Protein AF-A0A399YJP5-F1 (afdb_monomer_lite)

Radius of gyration: 9.75 Å; chains: 1; bounding box: 25×18×22 Å

Foldseek 3Di:
DLLPDQAAEAADQEDAQPVVLVVSLVSVHEYEYEPHHNPCVRDDDPPRYHYDD

Sequence (53 aa):
MYAQCDAFVLPSVREGMGLVLAEALLCGAPVIATNSGGVTDIVIENETGLLFP

pLDDT: mean 91.71, std 4.66, range [71.69, 96.88]

Secondary structure (DSSP, 8-state):
-GGGSS-EEE--SS-SS-HHHHHHHHTT--EEEES-GGGGGT--BTTTEEEE-

Structure (mmCIF, N/CA/C/O backbone):
data_AF-A0A399YJP5-F1
#
_entry.id   AF-A0A399YJP5-F1
#
loop_
_atom_site.group_PDB
_atom_site.id
_atom_site.type_symbol
_atom_site.label_atom_id
_atom_site.label_alt_id
_atom_site.label_comp_id
_atom_site.label_asym_id
_atom_site.label_entity_id
_atom_site.label_seq_id
_atom_site.pdbx_PDB_ins_code
_atom_site.Cartn_x
_atom_site.Cartn_y
_atom_site.Cartn_z
_atom_site.occupancy
_atom_site.B_iso_or_equiv
_atom_site.auth_seq_id
_atom_site.auth_comp_id
_atom_site.auth_asym_id
_atom_site.auth_atom_id
_atom_site.pdbx_PDB_model_num
ATOM 1 N N . MET A 1 1 ? -16.482 5.946 -2.273 1.00 71.69 1 MET A N 1
ATOM 2 C CA . MET A 1 1 ? -16.076 4.811 -3.125 1.00 71.69 1 MET A CA 1
ATOM 3 C C . MET A 1 1 ? -15.107 3.912 -2.366 1.00 71.69 1 MET A C 1
ATOM 5 O O . MET A 1 1 ? -15.545 2.841 -1.994 1.00 71.69 1 MET A O 1
ATOM 9 N N . TYR A 1 2 ? -13.893 4.357 -2.003 1.00 79.56 2 TYR A N 1
ATOM 10 C CA . TYR A 1 2 ? -12.938 3.535 -1.227 1.00 79.56 2 TYR A CA 1
ATOM 11 C C . TYR A 1 2 ? -13.444 3.099 0.158 1.00 79.56 2 TYR A C 1
ATOM 13 O O . TYR A 1 2 ? -13.400 1.920 0.470 1.00 79.56 2 TYR A O 1
ATOM 21 N N . ALA A 1 3 ? -14.013 4.019 0.947 1.00 79.38 3 ALA A N 1
ATOM 22 C CA . ALA A 1 3 ? -14.521 3.730 2.298 1.00 79.38 3 ALA A CA 1
ATOM 23 C C . ALA A 1 3 ? -15.732 2.767 2.354 1.00 79.38 3 ALA A C 1
ATOM 25 O O . ALA A 1 3 ? -16.237 2.477 3.432 1.00 79.38 3 ALA A O 1
ATOM 26 N N . GLN A 1 4 ? -16.244 2.322 1.203 1.00 87.94 4 GLN A N 1
ATOM 27 C CA . GLN A 1 4 ? -17.335 1.344 1.109 1.00 87.94 4 GLN A CA 1
ATOM 28 C C . GLN A 1 4 ? -16.863 -0.020 0.591 1.00 87.94 4 GLN A C 1
ATOM 30 O O . GLN A 1 4 ? -17.690 -0.912 0.426 1.00 87.94 4 GLN A O 1
ATOM 35 N N . CYS A 1 5 ? -15.570 -0.177 0.299 1.00 86.50 5 CYS A N 1
ATOM 36 C CA . CYS A 1 5 ? -14.995 -1.431 -0.168 1.00 86.50 5 CYS A CA 1
ATOM 37 C C . CYS A 1 5 ? -14.375 -2.203 1.000 1.00 86.50 5 CYS A C 1
ATOM 39 O O . CYS A 1 5 ? -13.765 -1.602 1.881 1.00 86.50 5 CYS A O 1
ATOM 41 N N . ASP A 1 6 ? -14.449 -3.534 0.947 1.00 90.88 6 ASP A N 1
ATOM 42 C CA . ASP A 1 6 ? -13.757 -4.402 1.909 1.00 90.88 6 ASP A CA 1
ATOM 43 C C . ASP A 1 6 ? -12.233 -4.388 1.711 1.00 90.88 6 ASP A C 1
ATOM 45 O O . ASP A 1 6 ? -11.486 -4.589 2.662 1.00 90.88 6 ASP A O 1
ATOM 49 N N . ALA A 1 7 ? -11.773 -4.149 0.477 1.00 91.69 7 ALA A N 1
ATOM 50 C CA . ALA A 1 7 ? -10.370 -3.947 0.127 1.00 91.69 7 ALA A CA 1
ATOM 51 C C . ALA A 1 7 ? -10.229 -3.208 -1.214 1.00 91.69 7 ALA A C 1
ATOM 53 O O . ALA A 1 7 ? -11.105 -3.287 -2.081 1.00 91.69 7 ALA A O 1
ATOM 54 N N . PHE A 1 8 ? -9.101 -2.524 -1.405 1.00 95.00 8 PHE A N 1
ATOM 55 C CA . PHE A 1 8 ? -8.692 -1.947 -2.685 1.00 95.00 8 PHE A CA 1
ATOM 56 C C . PHE A 1 8 ? -7.495 -2.717 -3.252 1.00 95.00 8 PHE A C 1
ATOM 58 O O . PHE A 1 8 ? -6.478 -2.871 -2.580 1.00 95.00 8 PHE A O 1
ATOM 65 N N . VAL A 1 9 ? -7.613 -3.204 -4.490 1.00 95.44 9 VAL A N 1
ATOM 66 C CA . VAL A 1 9 ? -6.597 -4.064 -5.113 1.00 95.44 9 VAL A CA 1
ATOM 67 C C . VAL A 1 9 ? -5.963 -3.364 -6.311 1.00 95.44 9 VAL A C 1
ATOM 69 O O . VAL A 1 9 ? -6.674 -2.975 -7.237 1.00 95.44 9 VAL A O 1
ATOM 72 N N . LEU A 1 10 ? -4.632 -3.252 -6.323 1.00 95.44 10 LEU A N 1
ATOM 73 C CA . LEU A 1 10 ? -3.859 -2.691 -7.433 1.00 95.44 10 LEU A CA 1
ATOM 74 C C . LEU A 1 10 ? -2.850 -3.717 -7.983 1.00 95.44 10 LEU A C 1
ATOM 76 O O . LEU A 1 10 ? -1.697 -3.733 -7.555 1.00 95.44 10 LEU A O 1
ATOM 80 N N . PRO A 1 11 ? -3.247 -4.555 -8.959 1.00 94.44 11 PRO A N 1
ATOM 81 C CA . PRO A 1 11 ? -2.400 -5.604 -9.532 1.00 94.44 11 PRO A CA 1
ATOM 82 C C . PRO A 1 11 ? -1.508 -5.110 -10.684 1.00 94.44 11 PRO A C 1
ATOM 84 O O . PRO A 1 11 ? -1.193 -5.853 -11.614 1.00 94.44 11 PRO A O 1
ATOM 87 N N . SER A 1 12 ? -1.139 -3.828 -10.669 1.00 93.19 12 SER A N 1
ATOM 88 C CA . SER A 1 12 ? -0.267 -3.238 -11.684 1.00 93.19 12 SER A CA 1
ATOM 89 C C . SER A 1 12 ? 1.181 -3.647 -11.418 1.00 93.19 12 SER A C 1
ATOM 91 O O . SER A 1 12 ? 1.710 -3.372 -10.346 1.00 93.19 12 SER A O 1
ATOM 93 N N . VAL A 1 13 ? 1.818 -4.315 -12.381 1.00 88.50 13 VAL A N 1
ATOM 94 C CA . VAL A 1 13 ? 3.234 -4.752 -12.321 1.00 88.50 13 VAL A CA 1
ATOM 95 C C . VAL A 1 13 ? 4.225 -3.634 -12.653 1.00 88.50 13 VAL A C 1
ATOM 97 O O . VAL A 1 13 ? 5.437 -3.790 -12.501 1.00 88.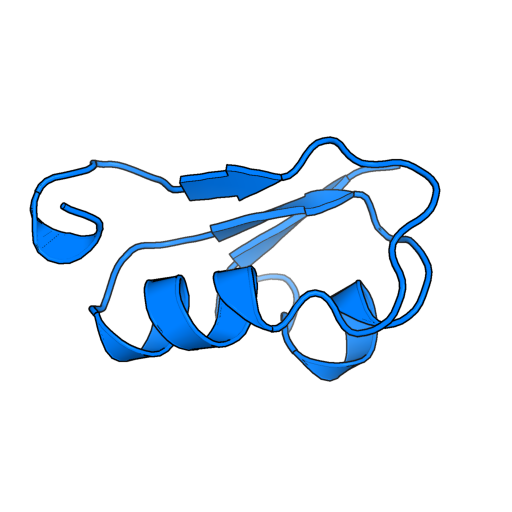50 13 VAL A O 1
ATOM 100 N N . ARG A 1 14 ? 3.730 -2.521 -13.191 1.00 88.00 14 ARG A N 1
ATOM 101 C CA . ARG A 1 14 ? 4.532 -1.351 -13.540 1.00 88.00 14 ARG A CA 1
ATOM 102 C C . ARG A 1 14 ? 3.793 -0.125 -13.086 1.00 88.00 14 ARG A C 1
ATOM 104 O O . ARG A 1 14 ? 3.063 0.478 -13.869 1.00 88.00 14 ARG A O 1
ATOM 111 N N . GLU A 1 15 ? 4.017 0.225 -11.832 1.00 88.94 15 GLU A N 1
ATOM 112 C CA . GLU A 1 15 ? 3.362 1.375 -11.252 1.00 88.94 15 GLU A CA 1
ATOM 113 C C . GLU A 1 15 ? 4.339 2.496 -10.925 1.00 88.94 15 GLU A C 1
ATOM 115 O O . GLU A 1 15 ? 5.461 2.256 -10.481 1.00 88.94 15 GLU A O 1
ATOM 120 N N . GLY A 1 16 ? 3.924 3.726 -11.227 1.00 87.44 16 GLY A N 1
ATOM 121 C CA . GLY A 1 16 ? 4.751 4.915 -11.046 1.00 87.44 16 GLY A CA 1
ATOM 122 C C . GLY A 1 16 ? 4.870 5.270 -9.569 1.00 87.44 16 GLY A C 1
ATOM 123 O O . GLY A 1 16 ? 5.719 4.743 -8.867 1.00 87.44 16 GLY A O 1
ATOM 124 N N . MET A 1 17 ? 4.007 6.172 -9.101 1.00 85.19 17 MET A N 1
ATOM 125 C CA . MET A 1 17 ? 3.905 6.516 -7.676 1.00 85.19 17 MET A CA 1
ATOM 126 C C . MET A 1 17 ? 2.808 5.744 -6.943 1.00 85.19 17 MET A C 1
ATOM 128 O O . MET A 1 17 ? 2.851 5.679 -5.728 1.00 85.19 17 MET A O 1
ATOM 132 N N . GLY A 1 18 ? 1.789 5.219 -7.632 1.00 87.50 18 GLY A N 1
ATOM 133 C CA . GLY A 1 18 ? 0.687 4.524 -6.959 1.00 87.50 18 GLY A CA 1
ATOM 134 C C . GLY A 1 18 ? -0.165 5.410 -6.035 1.00 87.50 18 GLY A C 1
ATOM 135 O O . GLY A 1 18 ? -0.723 4.898 -5.074 1.00 87.50 18 GLY A O 1
ATOM 136 N N . LEU A 1 19 ? -0.308 6.717 -6.313 1.00 93.25 19 LEU A N 1
ATOM 137 C CA . LEU A 1 19 ? -1.052 7.682 -5.469 1.00 93.25 19 LEU A CA 1
A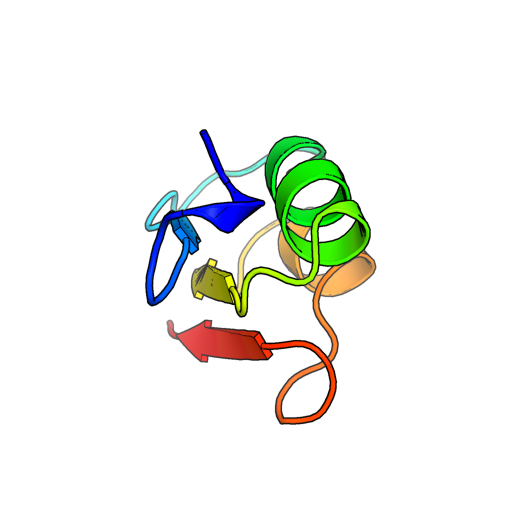TOM 138 C C . LEU A 1 19 ? -2.469 7.229 -5.078 1.00 93.25 19 LEU A C 1
ATOM 140 O O . LEU A 1 19 ? -2.940 7.539 -3.989 1.00 93.25 19 LEU A O 1
ATOM 144 N N . VAL A 1 20 ? -3.118 6.446 -5.938 1.00 93.69 20 VAL A N 1
ATOM 145 C CA . VAL A 1 20 ? -4.427 5.836 -5.673 1.00 93.69 20 VAL A CA 1
ATOM 146 C C . VAL A 1 20 ? -4.435 4.956 -4.410 1.00 93.69 20 VAL A C 1
ATOM 148 O O . VAL A 1 20 ? -5.439 4.878 -3.708 1.00 93.69 20 VAL A O 1
ATOM 151 N N . LEU A 1 21 ? -3.301 4.337 -4.065 1.00 94.94 21 LEU A N 1
ATOM 152 C CA . LEU A 1 21 ? -3.133 3.571 -2.829 1.00 94.94 21 LEU A CA 1
ATOM 153 C C . LEU A 1 21 ? -3.143 4.485 -1.606 1.00 94.94 21 LEU A C 1
ATOM 155 O O . LEU A 1 21 ? -3.763 4.145 -0.605 1.00 94.94 21 LEU A O 1
ATOM 159 N N . ALA A 1 22 ? -2.516 5.662 -1.693 1.00 94.12 22 ALA A N 1
ATOM 160 C CA . ALA A 1 22 ? -2.554 6.642 -0.612 1.00 94.12 22 ALA A CA 1
ATOM 161 C C . ALA A 1 22 ? -3.978 7.170 -0.399 1.00 94.12 22 ALA A C 1
ATOM 163 O O . ALA A 1 22 ? -4.416 7.297 0.740 1.00 94.12 22 ALA A O 1
ATOM 164 N N . GLU A 1 23 ? -4.736 7.417 -1.471 1.00 95.06 23 GLU A N 1
ATOM 165 C CA . GLU A 1 23 ? -6.151 7.795 -1.367 1.00 95.06 23 GLU A CA 1
ATOM 166 C C . GLU A 1 23 ? -6.991 6.702 -0.692 1.00 95.06 23 GLU A C 1
ATOM 168 O O . GLU A 1 23 ? -7.808 7.005 0.183 1.00 95.06 23 GLU A O 1
ATOM 173 N N . ALA A 1 24 ? -6.777 5.434 -1.064 1.00 94.88 24 ALA A N 1
ATOM 174 C CA . ALA A 1 24 ? -7.462 4.296 -0.458 1.00 94.88 24 ALA A CA 1
ATOM 175 C C . ALA A 1 24 ? -7.140 4.173 1.042 1.00 94.88 24 ALA A C 1
ATOM 177 O O . ALA A 1 24 ? -8.062 4.087 1.858 1.00 94.88 24 ALA A O 1
ATOM 178 N N . LEU A 1 25 ? -5.859 4.276 1.408 1.00 93.62 25 LEU A N 1
ATOM 179 C CA . LEU A 1 25 ? -5.390 4.273 2.797 1.00 93.62 25 LEU A CA 1
ATOM 180 C C . LEU A 1 25 ? -5.961 5.441 3.612 1.00 93.62 25 LEU A C 1
ATOM 182 O O . LEU A 1 25 ? -6.433 5.236 4.729 1.00 93.62 25 LEU A O 1
ATOM 186 N N . LEU A 1 26 ? -5.985 6.656 3.054 1.00 94.50 26 LEU A N 1
ATOM 187 C CA . LEU A 1 26 ? -6.576 7.839 3.698 1.00 94.50 26 LEU A CA 1
ATOM 188 C C . LEU A 1 26 ? -8.086 7.693 3.923 1.00 94.50 26 LEU A C 1
ATOM 190 O O . LEU A 1 26 ? -8.635 8.284 4.852 1.00 94.50 26 LEU A O 1
ATOM 194 N N . CYS A 1 27 ? -8.760 6.893 3.097 1.00 94.19 27 CYS A N 1
ATOM 195 C CA . CYS A 1 27 ? -10.164 6.537 3.282 1.00 94.19 27 CYS A CA 1
ATOM 196 C C . CYS A 1 27 ? -10.378 5.373 4.267 1.00 94.19 27 CYS A C 1
ATOM 198 O O . CYS A 1 27 ? -11.525 4.976 4.474 1.00 94.19 27 CYS A O 1
ATOM 200 N N . GLY A 1 28 ? -9.310 4.815 4.845 1.00 91.00 28 GLY A N 1
ATOM 201 C CA . GLY A 1 28 ? -9.362 3.667 5.752 1.00 91.00 28 GLY A CA 1
ATOM 202 C C . GLY A 1 28 ? -9.616 2.327 5.059 1.00 91.00 28 GLY A C 1
ATOM 203 O O . GLY A 1 28 ? -9.926 1.351 5.737 1.00 91.00 28 GLY A O 1
ATOM 204 N N . ALA A 1 29 ? -9.511 2.265 3.728 1.00 92.12 29 ALA A N 1
ATOM 205 C CA . ALA A 1 29 ? -9.664 1.017 2.994 1.00 92.12 29 ALA A CA 1
ATOM 206 C C . ALA A 1 29 ? -8.335 0.241 3.008 1.00 92.12 29 ALA A C 1
ATOM 208 O O . ALA A 1 29 ? -7.307 0.805 2.620 1.00 92.12 29 ALA A O 1
ATOM 209 N N . PRO A 1 30 ? -8.326 -1.041 3.413 1.00 90.06 30 PRO A N 1
ATOM 210 C CA . PRO A 1 30 ? -7.121 -1.857 3.342 1.00 90.06 30 PRO A CA 1
ATOM 211 C C . PRO A 1 30 ? -6.724 -2.089 1.878 1.00 90.06 30 PRO A C 1
ATOM 213 O O . PRO A 1 30 ? -7.580 -2.278 1.008 1.00 90.06 30 PRO A O 1
ATOM 216 N N . VAL A 1 31 ? -5.418 -2.079 1.603 1.00 95.50 31 VAL A N 1
ATOM 217 C CA . VAL A 1 31 ? -4.863 -2.186 0.244 1.00 95.50 31 VAL A CA 1
ATOM 218 C C . VAL A 1 31 ? -4.123 -3.503 0.016 1.00 95.50 31 VAL A C 1
ATOM 220 O O . VAL A 1 31 ? -3.427 -4.008 0.895 1.00 95.50 31 VAL A O 1
ATOM 223 N N . ILE A 1 32 ? -4.262 -4.049 -1.192 1.00 96.69 32 ILE A N 1
ATOM 224 C CA . ILE A 1 32 ? -3.515 -5.209 -1.692 1.00 96.69 32 ILE A CA 1
ATOM 225 C C . ILE A 1 32 ? -2.886 -4.795 -3.023 1.00 96.69 32 ILE A C 1
ATOM 227 O O . ILE A 1 32 ? -3.608 -4.438 -3.953 1.00 96.69 32 ILE A O 1
ATOM 231 N N . ALA A 1 33 ? -1.565 -4.813 -3.148 1.00 96.19 33 ALA A N 1
ATOM 232 C CA . ALA A 1 33 ? -0.904 -4.285 -4.340 1.00 96.19 33 ALA A CA 1
ATOM 233 C C . ALA A 1 33 ? 0.330 -5.090 -4.748 1.00 96.19 33 ALA A C 1
ATOM 235 O O . ALA A 1 33 ? 0.946 -5.770 -3.931 1.00 96.19 33 ALA A O 1
ATOM 236 N N . THR A 1 34 ? 0.699 -5.007 -6.023 1.00 96.19 34 THR A N 1
ATOM 237 C CA . THR A 1 34 ? 1.931 -5.627 -6.515 1.00 96.19 34 THR A CA 1
ATOM 238 C C . THR A 1 34 ? 3.152 -4.936 -5.911 1.00 96.19 34 THR A C 1
ATOM 240 O O . THR A 1 34 ? 3.210 -3.706 -5.858 1.00 96.19 34 THR A O 1
ATOM 243 N N . ASN A 1 35 ? 4.164 -5.703 -5.521 1.00 93.06 35 ASN A N 1
ATOM 244 C CA . ASN A 1 35 ? 5.441 -5.221 -5.007 1.00 93.06 35 ASN A CA 1
ATOM 245 C C . ASN A 1 35 ? 6.299 -4.647 -6.150 1.00 93.06 35 ASN A C 1
ATOM 247 O O . ASN A 1 35 ? 7.256 -5.268 -6.614 1.00 93.06 35 ASN A O 1
ATOM 251 N N . SER A 1 36 ? 5.902 -3.486 -6.676 1.00 90.62 36 SER A N 1
ATOM 252 C CA . SER A 1 36 ? 6.549 -2.883 -7.840 1.00 90.62 36 SER A CA 1
ATOM 253 C C . SER A 1 36 ? 6.548 -1.356 -7.801 1.00 90.62 36 SER A C 1
ATOM 255 O O . SER A 1 36 ? 5.574 -0.728 -7.385 1.00 90.62 36 SER A O 1
ATOM 257 N N . GLY A 1 37 ? 7.634 -0.760 -8.301 1.00 88.50 37 GLY A N 1
ATOM 258 C CA . GLY A 1 37 ? 7.749 0.690 -8.469 1.00 88.50 37 GLY A CA 1
ATOM 259 C C . GLY A 1 37 ? 7.478 1.463 -7.177 1.00 88.50 37 GLY A C 1
ATOM 260 O O . GLY A 1 37 ? 7.915 1.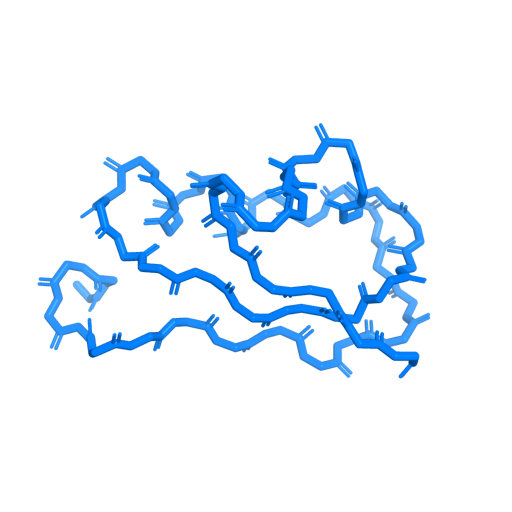045 -6.111 1.00 88.50 37 GLY A O 1
ATOM 261 N N . GLY A 1 38 ? 6.742 2.571 -7.270 1.00 91.56 38 GLY A N 1
ATOM 262 C CA . GLY A 1 38 ? 6.430 3.427 -6.118 1.00 91.56 38 GLY A CA 1
ATOM 263 C C . GLY A 1 38 ? 5.355 2.890 -5.170 1.00 91.56 38 GLY A C 1
ATOM 264 O O . GLY A 1 38 ? 4.992 3.570 -4.215 1.00 91.56 38 GLY A O 1
ATOM 265 N N . VAL A 1 39 ? 4.826 1.681 -5.397 1.00 94.31 39 VAL A N 1
ATOM 266 C CA . VAL A 1 39 ? 3.865 1.051 -4.472 1.00 94.31 39 VAL A CA 1
ATOM 267 C C . VAL A 1 39 ? 4.495 0.830 -3.096 1.00 94.31 39 VAL A C 1
ATOM 269 O O . VAL A 1 39 ? 3.849 1.076 -2.077 1.00 94.31 39 VAL A O 1
ATOM 272 N N . THR A 1 40 ? 5.763 0.413 -3.059 1.00 91.62 40 THR A N 1
ATOM 273 C CA . THR A 1 40 ? 6.499 0.128 -1.816 1.00 91.62 40 THR A CA 1
ATOM 274 C C . THR A 1 40 ? 6.815 1.371 -0.993 1.00 91.62 40 THR A C 1
ATOM 276 O O . THR A 1 40 ? 7.121 1.251 0.188 1.00 91.62 40 THR A O 1
ATOM 279 N N . ASP A 1 41 ? 6.739 2.562 -1.592 1.00 92.88 41 ASP A N 1
ATOM 280 C CA . ASP A 1 41 ? 6.903 3.830 -0.875 1.00 92.88 41 ASP A CA 1
ATOM 281 C C . ASP A 1 41 ? 5.628 4.240 -0.115 1.00 92.88 41 ASP A C 1
ATOM 283 O O . ASP A 1 41 ? 5.682 5.083 0.780 1.00 92.88 41 ASP A O 1
ATOM 287 N N . ILE A 1 42 ? 4.474 3.664 -0.472 1.00 94.00 42 ILE A N 1
ATOM 288 C CA . ILE A 1 42 ? 3.161 4.012 0.094 1.00 94.00 42 ILE A CA 1
ATOM 289 C C . ILE A 1 42 ? 2.628 2.906 1.009 1.00 94.00 42 ILE A C 1
ATOM 291 O O . ILE A 1 42 ?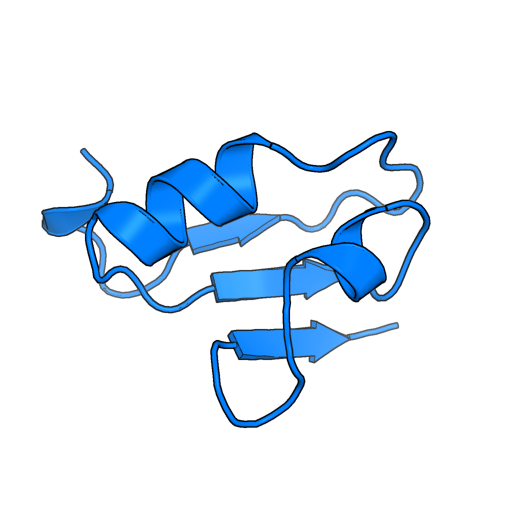 2.026 3.192 2.047 1.00 94.00 42 ILE A O 1
ATOM 295 N N . VAL A 1 43 ? 2.807 1.643 0.621 1.00 93.88 43 VAL A N 1
ATOM 296 C CA . VAL A 1 43 ? 2.268 0.493 1.352 1.00 93.88 43 VAL A CA 1
ATOM 297 C C . VAL A 1 43 ? 3.352 -0.112 2.231 1.00 93.88 43 VAL A C 1
ATOM 299 O O . VAL A 1 43 ? 4.385 -0.562 1.740 1.00 93.88 43 VAL A O 1
ATOM 302 N N . ILE A 1 44 ? 3.078 -0.173 3.531 1.00 93.44 44 ILE A N 1
ATOM 303 C CA . ILE A 1 44 ? 3.909 -0.856 4.513 1.00 93.44 44 ILE A CA 1
ATOM 304 C C . ILE A 1 44 ? 3.313 -2.249 4.699 1.00 93.44 44 ILE A C 1
ATOM 306 O O . ILE A 1 44 ? 2.179 -2.399 5.168 1.00 93.44 44 ILE A O 1
ATOM 310 N N . GLU A 1 45 ? 4.062 -3.263 4.276 1.00 94.56 45 GLU A N 1
ATOM 311 C CA . GLU A 1 45 ? 3.620 -4.654 4.315 1.00 94.56 45 GLU A CA 1
ATOM 312 C C . GLU A 1 45 ? 3.244 -5.078 5.743 1.00 94.56 45 GLU A C 1
ATOM 314 O O . GLU A 1 45 ? 3.998 -4.857 6.687 1.00 94.56 45 GLU A O 1
ATOM 319 N N . ASN A 1 46 ? 2.075 -5.705 5.893 1.00 92.88 46 ASN A N 1
ATOM 320 C CA . ASN A 1 46 ? 1.479 -6.140 7.164 1.00 92.88 46 ASN A CA 1
ATOM 321 C C . ASN A 1 46 ? 1.067 -5.016 8.133 1.00 92.88 46 ASN A C 1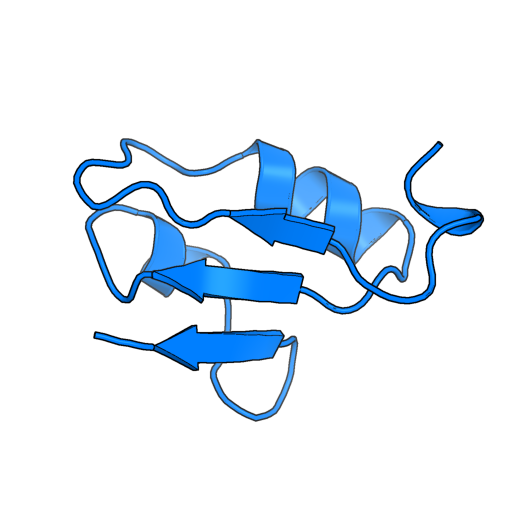
ATOM 323 O O . ASN A 1 46 ? 0.527 -5.318 9.196 1.00 92.88 46 ASN A O 1
ATOM 327 N N . GLU A 1 47 ? 1.256 -3.744 7.775 1.00 92.56 47 GLU A N 1
ATOM 328 C CA . GLU A 1 47 ? 0.814 -2.604 8.587 1.00 92.56 47 GLU A CA 1
ATOM 329 C C . GLU A 1 47 ? -0.328 -1.843 7.917 1.00 92.56 47 GLU A C 1
ATOM 331 O O . GLU A 1 47 ? -1.401 -1.686 8.501 1.00 92.56 47 GLU A O 1
ATOM 336 N N . THR A 1 48 ? -0.120 -1.387 6.681 1.00 92.81 48 THR A N 1
ATOM 337 C CA . THR A 1 48 ? -1.130 -0.629 5.927 1.00 92.81 48 THR A CA 1
ATOM 338 C C . THR A 1 48 ? -1.754 -1.449 4.799 1.00 92.81 48 THR A C 1
ATOM 340 O O . THR A 1 48 ? -2.852 -1.133 4.341 1.00 92.81 48 THR A O 1
ATOM 343 N N . GLY A 1 49 ? -1.115 -2.548 4.388 1.00 94.44 49 GLY A N 1
ATOM 344 C CA . GLY A 1 49 ? -1.654 -3.447 3.375 1.00 94.44 49 GLY A CA 1
ATOM 345 C C . GLY A 1 49 ? -0.819 -4.698 3.138 1.00 94.44 49 GLY A C 1
ATOM 346 O O . GLY A 1 49 ? 0.110 -5.009 3.885 1.00 94.44 49 GLY A O 1
ATOM 347 N N . LEU A 1 50 ? -1.166 -5.420 2.075 1.00 96.88 50 LEU A N 1
ATOM 348 C CA . LEU A 1 50 ? -0.459 -6.618 1.626 1.00 96.88 50 LEU A CA 1
ATOM 349 C C . LEU A 1 50 ? 0.214 -6.369 0.281 1.00 96.88 50 LEU A C 1
ATOM 351 O O . LEU A 1 50 ? -0.389 -5.793 -0.629 1.00 96.88 50 LEU A O 1
ATOM 355 N N . LEU A 1 51 ? 1.446 -6.854 0.152 1.00 95.62 51 LEU A N 1
ATOM 356 C CA . LEU A 1 51 ? 2.198 -6.826 -1.092 1.00 95.62 51 LEU A CA 1
ATOM 357 C C . LEU A 1 51 ? 2.315 -8.236 -1.673 1.00 95.62 51 LEU A C 1
ATOM 359 O O . LEU A 1 51 ? 2.471 -9.210 -0.938 1.00 95.62 51 LEU A O 1
ATOM 363 N N . PHE A 1 52 ? 2.214 -8.356 -2.995 1.00 94.38 52 PHE A N 1
ATOM 364 C CA . PHE A 1 52 ? 2.384 -9.629 -3.704 1.00 94.38 52 PHE A CA 1
ATOM 365 C C . PHE A 1 52 ? 3.298 -9.479 -4.933 1.00 94.38 52 PHE A C 1
ATOM 367 O O . PHE A 1 52 ? 3.462 -8.357 -5.407 1.00 94.38 52 PHE A O 1
ATOM 374 N N . PRO A 1 53 ? 3.931 -10.565 -5.420 1.00 89.75 53 PRO A N 1
ATOM 375 C CA . PRO A 1 53 ? 4.908 -10.505 -6.512 1.00 89.75 53 PRO A CA 1
ATOM 376 C C . PRO A 1 53 ? 4.353 -9.968 -7.833 1.00 89.75 53 PRO A C 1
ATOM 378 O O . P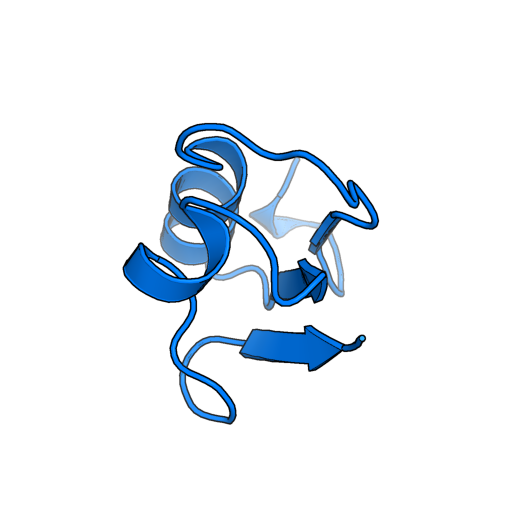RO A 1 53 ? 3.195 -10.307 -8.170 1.00 89.75 53 PRO A O 1
#